Protein AF-A0A317Y009-F1 (afdb_monomer_lite)

Sequence (165 aa):
MKAIFKILLVLAVLSGFRVMAAPTAFRPSFGDRSASGSNQLPPQVHDKYFFRAPTSEYYETSIEKAKEISIGKYKKFNKELFEDDVRNYFETAGFENDIVSLKHYLRKARNDKERVYFRPLNFPPVPSRTLQEFWDDFVINYNKVLDELEIPASAAGAAARNVRP

Secondary structure (DSSP, 8-state):
------------------------------------S-----------EEEEPPSSSTHHHHHHHHHHHHHHHHHHH-TTTS-HHHHHHHHTTHHHHHHHHHHHHHHHHTTT-SEEEE--TT--SS--HHHHHHHHHHHHHHHHHHHHHHHHHHHHHHHHHHT--

Organism: NCBI:txid1882483

Foldseek 3Di:
DDDDDDDDDDDDDDDDDDDDDDDDPPDPPPDDDDDDDDPPPPPPPPQKDKAFQALDPCLVVLLVQLVCVLVVVDVPPDPCLCDPQVVCCVVVCLVVVQVVVVVVQSVVCNPPHRIDIGGRPSADPDHDPSNSVSVVSSRVSSNVVSCVPPVVVVVVVVVVVVPDD

Structure (mmCIF, N/CA/C/O backbone):
data_AF-A0A317Y009-F1
#
_entry.id   AF-A0A317Y009-F1
#
loop_
_atom_site.group_PDB
_atom_site.id
_atom_site.type_symbol
_atom_site.label_atom_id
_atom_site.label_alt_id
_atom_site.label_comp_id
_atom_site.label_asym_id
_atom_site.label_entity_id
_atom_site.label_seq_id
_atom_site.pdbx_PDB_ins_code
_atom_site.Cartn_x
_atom_site.Cartn_y
_atom_site.Cartn_z
_atom_site.occupancy
_atom_site.B_iso_or_equiv
_atom_site.auth_seq_id
_atom_site.auth_comp_id
_atom_site.auth_asym_id
_atom_site.auth_atom_id
_atom_site.pdbx_PDB_model_num
ATOM 1 N N . MET A 1 1 ? 39.507 -21.271 32.882 1.00 37.69 1 MET A N 1
ATOM 2 C CA . MET A 1 1 ? 38.851 -20.581 31.748 1.00 37.69 1 MET A CA 1
ATOM 3 C C . MET A 1 1 ? 37.349 -20.613 31.966 1.00 37.69 1 MET A C 1
ATOM 5 O O . MET A 1 1 ? 36.880 -21.456 32.715 1.00 37.69 1 MET A O 1
ATOM 9 N N . LYS A 1 2 ? 36.672 -19.604 31.420 1.00 39.66 2 LYS A N 1
ATOM 10 C CA . LYS A 1 2 ? 35.372 -19.046 31.810 1.00 39.66 2 LYS A CA 1
ATOM 11 C C . LYS A 1 2 ? 34.216 -20.057 31.895 1.00 39.66 2 LYS A C 1
ATOM 13 O O . LYS A 1 2 ? 34.152 -21.020 31.144 1.00 39.66 2 LYS A O 1
ATOM 18 N N . ALA A 1 3 ? 33.345 -19.755 32.855 1.00 46.03 3 ALA A N 1
ATOM 19 C CA . ALA A 1 3 ? 32.097 -20.407 33.217 1.00 46.03 3 ALA A CA 1
ATOM 20 C C . ALA A 1 3 ? 31.010 -20.313 32.123 1.00 46.03 3 ALA A C 1
ATOM 22 O O . ALA A 1 3 ? 31.237 -19.726 31.067 1.00 46.03 3 ALA A O 1
ATOM 23 N N . ILE A 1 4 ? 29.796 -20.738 32.510 1.00 53.41 4 ILE A N 1
ATOM 24 C CA . ILE A 1 4 ? 28.492 -20.575 31.836 1.00 53.41 4 ILE A CA 1
ATOM 25 C C . ILE A 1 4 ? 28.257 -21.740 30.845 1.00 53.41 4 ILE A C 1
ATOM 27 O O . ILE A 1 4 ? 28.963 -21.880 29.862 1.00 53.41 4 ILE A O 1
ATOM 31 N N . PHE A 1 5 ? 27.376 -22.714 31.079 1.00 42.56 5 PHE A N 1
ATOM 32 C CA . PHE A 1 5 ? 25.940 -22.590 31.312 1.00 42.56 5 PHE A CA 1
ATOM 33 C C . PHE A 1 5 ? 25.423 -23.801 32.109 1.00 42.56 5 PHE A C 1
ATOM 35 O O . PHE A 1 5 ? 25.374 -24.924 31.611 1.00 42.56 5 PHE A O 1
ATOM 42 N N . LYS A 1 6 ? 24.978 -23.565 33.341 1.00 47.53 6 LYS A N 1
ATOM 43 C CA . LYS A 1 6 ? 24.003 -24.414 34.031 1.00 47.53 6 LYS A CA 1
ATOM 44 C C . LYS A 1 6 ? 22.957 -23.482 34.615 1.00 47.53 6 LYS A C 1
ATOM 46 O O . LYS A 1 6 ? 23.329 -22.573 35.347 1.00 47.53 6 LYS A O 1
ATOM 51 N N . ILE A 1 7 ? 21.703 -23.731 34.255 1.00 50.6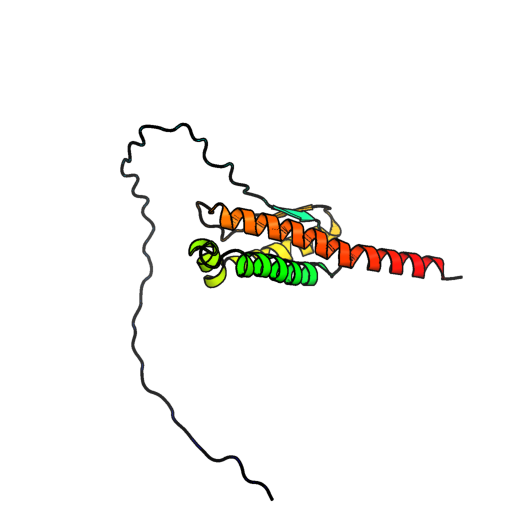9 7 ILE A N 1
ATOM 52 C CA . ILE A 1 7 ? 20.477 -23.755 35.075 1.00 50.69 7 ILE A CA 1
ATOM 53 C C . ILE A 1 7 ? 19.329 -23.747 34.044 1.00 50.69 7 ILE A C 1
ATOM 55 O O . ILE A 1 7 ? 19.177 -22.784 33.303 1.00 50.69 7 ILE A O 1
ATOM 59 N N . LEU A 1 8 ? 18.765 -24.912 33.698 1.00 44.94 8 LEU A N 1
ATOM 60 C CA . LEU A 1 8 ? 17.686 -25.627 34.414 1.00 44.94 8 LEU A CA 1
ATOM 61 C C . LEU A 1 8 ? 16.384 -24.809 34.410 1.00 44.94 8 LEU A C 1
ATOM 63 O O . LEU A 1 8 ? 16.335 -23.734 34.988 1.00 44.94 8 LEU A O 1
ATOM 67 N N . LEU A 1 9 ? 15.387 -25.278 33.646 1.00 39.12 9 LEU A N 1
ATOM 68 C CA . LEU A 1 9 ? 14.208 -26.018 34.155 1.00 39.12 9 LEU A CA 1
ATOM 69 C C . LEU A 1 9 ? 13.124 -24.985 34.539 1.00 39.12 9 LEU A C 1
ATOM 71 O O . LEU A 1 9 ? 13.394 -24.062 35.287 1.00 39.12 9 LEU A O 1
ATOM 75 N N . VAL A 1 10 ? 11.902 -25.019 34.012 1.00 41.50 10 VAL A N 1
ATOM 76 C CA . VAL A 1 10 ? 10.863 -25.954 34.451 1.00 41.50 10 VAL A CA 1
ATOM 77 C C . VAL A 1 10 ? 9.706 -25.992 33.448 1.00 41.50 10 VAL A C 1
ATOM 79 O O . VAL A 1 10 ? 9.271 -24.987 32.894 1.00 41.50 10 VAL A O 1
ATOM 82 N N . LEU A 1 11 ? 9.250 -27.226 33.260 1.00 41.19 11 LEU A N 1
ATOM 83 C CA . LEU A 1 11 ? 8.097 -27.727 32.533 1.00 41.19 11 LEU A CA 1
ATOM 84 C C . LEU A 1 11 ? 6.765 -27.383 33.232 1.00 41.19 11 LEU A C 1
ATOM 86 O O . LEU A 1 11 ? 6.662 -27.562 34.441 1.00 41.19 11 LEU A O 1
ATOM 90 N N . ALA A 1 12 ? 5.741 -27.130 32.407 1.00 49.09 12 ALA A N 1
ATOM 91 C CA . ALA A 1 12 ? 4.312 -27.419 32.621 1.00 49.09 12 ALA A CA 1
ATOM 92 C C . ALA A 1 12 ? 3.548 -26.662 33.730 1.00 49.09 12 ALA A C 1
ATOM 94 O O . ALA A 1 12 ? 4.137 -26.134 34.661 1.00 49.09 12 ALA A O 1
ATOM 95 N N . VAL A 1 13 ? 2.203 -26.721 33.631 1.00 40.09 13 VAL A N 1
ATOM 96 C CA . VAL A 1 13 ? 1.162 -26.172 34.540 1.00 40.09 13 VAL A CA 1
ATOM 97 C C . VAL A 1 13 ? 0.771 -24.734 34.118 1.00 40.09 13 VAL A C 1
ATOM 99 O O . VAL A 1 13 ? 1.507 -23.795 34.358 1.00 40.09 13 VAL A O 1
ATOM 102 N N . LEU A 1 14 ? -0.315 -24.451 33.385 1.00 42.28 14 LEU A N 1
ATOM 103 C CA . LEU A 1 14 ? -1.693 -24.926 33.516 1.00 42.28 14 LEU A CA 1
ATOM 104 C C . LEU A 1 14 ? -2.456 -24.892 32.185 1.00 42.28 14 LEU A C 1
ATOM 106 O O . LEU A 1 14 ? -2.587 -23.867 31.522 1.00 42.28 14 LEU A O 1
ATOM 110 N N . SER A 1 15 ? -3.065 -26.030 31.883 1.00 46.47 15 SER A N 1
ATOM 111 C CA . SER A 1 15 ? -4.299 -26.145 31.123 1.00 46.47 15 SER A CA 1
ATOM 112 C C . SER A 1 15 ? -5.424 -25.307 31.736 1.00 46.47 15 SER A C 1
ATOM 114 O O . SER A 1 15 ? -5.637 -25.370 32.947 1.00 46.47 15 SER A O 1
ATOM 116 N N . GLY A 1 16 ? -6.239 -24.685 30.884 1.00 42.16 16 GLY A N 1
ATOM 117 C CA . GLY A 1 16 ? -7.644 -24.442 31.202 1.00 42.16 16 GLY A CA 1
ATOM 118 C C . GLY A 1 16 ? -8.126 -23.024 30.960 1.00 42.16 16 GLY A C 1
ATOM 119 O O . GLY A 1 16 ? -8.368 -22.302 31.912 1.00 42.16 16 GLY A O 1
ATOM 120 N N . PHE A 1 17 ? -8.417 -22.688 29.706 1.00 42.06 17 PHE A N 1
ATOM 121 C CA . PHE A 1 17 ? -9.628 -21.925 29.418 1.00 42.06 17 PHE A CA 1
ATOM 122 C C . PHE A 1 17 ? -10.292 -22.513 28.177 1.00 42.06 17 PHE A C 1
ATOM 124 O O . PHE A 1 17 ? -9.735 -22.544 27.083 1.00 42.06 17 PHE A O 1
ATOM 131 N N . ARG A 1 18 ? -11.485 -23.064 28.395 1.00 44.53 18 ARG A N 1
ATOM 132 C CA . ARG A 1 18 ? -12.409 -23.474 27.345 1.00 44.53 18 ARG A CA 1
ATOM 133 C C . ARG A 1 18 ? -12.838 -22.234 26.573 1.00 44.53 18 ARG A C 1
ATOM 135 O O . ARG A 1 18 ? -13.351 -21.329 27.215 1.00 44.53 18 ARG A O 1
ATOM 142 N N . VAL A 1 19 ? -12.795 -22.266 25.244 1.00 39.91 19 VAL A N 1
ATOM 143 C CA . VAL A 1 19 ? -13.879 -21.683 24.440 1.00 39.91 19 VAL A CA 1
ATOM 144 C C . VAL A 1 19 ? -14.085 -22.548 23.201 1.00 39.91 19 VAL A C 1
ATOM 146 O O . VAL A 1 19 ? -13.433 -22.403 22.174 1.00 39.91 19 VAL A O 1
ATOM 149 N N . MET A 1 20 ? -15.025 -23.478 23.329 1.00 40.53 20 MET A N 1
ATOM 150 C CA . MET A 1 20 ? -15.842 -23.897 22.204 1.00 40.53 20 MET A CA 1
ATOM 151 C C . MET A 1 20 ? -16.863 -22.779 21.982 1.00 40.53 20 MET A C 1
ATOM 153 O O . MET A 1 20 ? -17.667 -22.524 22.874 1.00 40.53 20 MET A O 1
ATOM 157 N N . ALA A 1 21 ? -16.811 -22.097 20.840 1.00 35.66 21 ALA A N 1
ATOM 158 C CA . ALA A 1 21 ? -17.898 -21.249 20.356 1.00 35.66 21 ALA A CA 1
ATOM 159 C C . ALA A 1 21 ? -17.788 -21.084 18.832 1.00 35.66 21 ALA A C 1
ATOM 161 O O . ALA A 1 21 ? -17.206 -20.136 18.320 1.00 35.66 21 ALA A O 1
ATOM 162 N N . ALA A 1 22 ? -18.376 -22.026 18.107 1.00 37.19 22 ALA A N 1
ATOM 163 C CA . ALA A 1 22 ? -19.039 -21.743 16.841 1.00 37.19 22 ALA A CA 1
ATOM 164 C C . ALA A 1 22 ? -20.522 -22.102 17.050 1.00 37.19 22 ALA A C 1
ATOM 166 O O . ALA A 1 22 ? -20.779 -23.050 17.797 1.00 37.19 22 ALA A O 1
ATOM 167 N N . PRO A 1 23 ? -21.511 -21.460 16.407 1.00 45.09 23 PRO A N 1
ATOM 168 C CA . PRO A 1 23 ? -21.512 -20.200 15.665 1.00 45.09 23 PRO A CA 1
ATOM 169 C C . PRO A 1 23 ? -22.590 -19.232 16.208 1.00 45.09 23 PRO A C 1
ATOM 171 O O . PRO A 1 23 ? -23.751 -19.605 16.360 1.00 45.09 23 PRO A O 1
ATOM 174 N N . THR A 1 24 ? -22.289 -17.951 16.413 1.00 36.84 24 THR A N 1
ATOM 175 C CA . THR A 1 24 ? -23.353 -16.933 16.376 1.00 36.84 24 THR A CA 1
ATOM 176 C C . THR A 1 24 ? -23.493 -16.476 14.937 1.00 36.84 24 THR A C 1
ATOM 178 O O . THR A 1 24 ? -22.830 -15.551 14.477 1.00 36.84 24 THR A O 1
ATOM 181 N N . ALA A 1 25 ? -24.364 -17.175 14.207 1.00 35.16 25 ALA A N 1
ATOM 182 C CA . ALA A 1 25 ? -24.974 -16.631 13.010 1.00 35.16 25 ALA A CA 1
ATOM 183 C C . ALA A 1 25 ? -25.503 -15.236 13.358 1.00 35.16 25 ALA A C 1
ATOM 185 O O . ALA A 1 25 ? -26.368 -15.090 14.226 1.00 35.16 25 ALA A O 1
ATOM 186 N N . PHE A 1 26 ? -24.942 -14.218 12.715 1.00 43.81 26 PHE A N 1
ATOM 187 C CA . PHE A 1 26 ? -25.446 -12.859 12.780 1.00 43.81 26 PHE A CA 1
ATOM 188 C C . PHE A 1 26 ? -26.857 -12.892 12.182 1.00 43.81 26 PHE A C 1
ATOM 190 O O . PHE A 1 26 ? -27.038 -12.875 10.967 1.00 43.81 26 PHE A O 1
ATOM 197 N N . ARG A 1 27 ? -27.876 -13.049 13.030 1.00 38.25 27 ARG A N 1
ATOM 198 C CA . ARG A 1 27 ? -29.262 -12.791 12.645 1.00 38.25 27 ARG A CA 1
ATOM 199 C C . ARG A 1 27 ? -29.380 -11.275 12.507 1.00 38.25 27 ARG A C 1
ATOM 201 O O . ARG A 1 27 ? -29.201 -10.590 13.515 1.00 38.25 27 ARG A O 1
ATOM 208 N N . PRO A 1 28 ? -29.674 -10.727 11.317 1.00 39.78 28 PRO A N 1
ATOM 209 C CA . PRO A 1 28 ? -30.009 -9.320 11.230 1.00 39.78 28 PRO A CA 1
ATOM 210 C C . PRO A 1 28 ? -31.328 -9.115 11.980 1.00 39.78 28 PRO A C 1
ATOM 212 O O . PRO A 1 28 ? -32.383 -9.599 11.572 1.00 39.78 28 PRO A O 1
ATOM 215 N N . SER A 1 29 ? -31.255 -8.425 13.116 1.00 33.22 29 SER A N 1
ATOM 216 C CA . SER A 1 29 ? -32.423 -7.828 13.749 1.00 33.22 29 SER A CA 1
ATOM 217 C C . SER A 1 29 ? -32.834 -6.637 12.888 1.00 33.22 29 SER A C 1
ATOM 219 O O . SER A 1 29 ? -32.386 -5.517 13.118 1.00 33.22 29 SER A O 1
ATOM 221 N N . PHE A 1 30 ? -33.678 -6.877 11.884 1.00 51.06 30 PHE A N 1
ATOM 222 C CA . PHE A 1 30 ? -34.501 -5.827 11.283 1.00 51.06 30 PHE A CA 1
ATOM 223 C C . PHE A 1 30 ? -35.582 -5.451 12.303 1.00 51.06 30 PHE A C 1
ATOM 225 O O . PHE A 1 30 ? -36.725 -5.879 12.215 1.00 51.06 30 PHE A O 1
ATOM 232 N N . GLY A 1 31 ? -35.157 -4.753 13.354 1.00 36.09 31 GLY A N 1
ATOM 233 C CA . GLY A 1 31 ? -36.013 -4.191 14.386 1.00 36.09 31 GLY A CA 1
ATOM 234 C C . GLY A 1 31 ? -35.981 -2.681 14.248 1.00 36.09 31 GLY A C 1
ATOM 235 O O . GLY A 1 31 ? -34.993 -2.051 14.623 1.00 36.09 31 GLY A O 1
ATOM 236 N N . ASP A 1 32 ? -37.043 -2.164 13.643 1.00 46.78 32 ASP A N 1
ATOM 237 C CA . ASP A 1 32 ? -37.476 -0.775 13.536 1.00 46.78 32 ASP A CA 1
ATOM 238 C C . ASP A 1 32 ? -36.704 0.229 14.405 1.00 46.78 32 ASP A C 1
ATOM 240 O O . ASP A 1 32 ? -36.949 0.395 15.602 1.00 46.78 32 ASP A O 1
ATOM 244 N N . ARG A 1 33 ? -35.810 0.989 13.768 1.00 42.16 33 ARG A N 1
ATOM 245 C CA . ARG A 1 33 ? -35.473 2.330 14.242 1.00 42.16 33 ARG A CA 1
ATOM 246 C C . ARG A 1 33 ? -35.897 3.333 13.192 1.00 42.16 33 ARG A C 1
ATOM 248 O O . ARG A 1 33 ? -35.174 3.619 12.243 1.00 42.16 33 ARG A O 1
ATOM 255 N N . SER A 1 34 ? -37.091 3.867 13.421 1.00 46.03 34 SER A N 1
ATOM 256 C CA . SER A 1 34 ? -37.544 5.162 12.936 1.00 46.03 34 SER A CA 1
ATOM 257 C C . SER A 1 34 ? -36.444 6.206 13.141 1.00 46.03 34 SER A C 1
ATOM 259 O O . SER A 1 34 ? -36.288 6.757 14.229 1.00 46.03 34 SER A O 1
ATOM 261 N N . ALA A 1 35 ? -35.669 6.474 12.094 1.00 37.81 35 ALA A N 1
ATOM 262 C CA . ALA A 1 35 ? -34.778 7.619 12.022 1.00 37.81 35 ALA A CA 1
ATOM 263 C C . ALA A 1 35 ? -35.549 8.775 11.378 1.00 37.81 35 ALA A C 1
ATOM 265 O O . ALA A 1 35 ? -35.517 8.998 10.170 1.00 37.81 35 ALA A O 1
ATOM 266 N N . SER A 1 36 ? -36.289 9.495 12.219 1.00 43.09 36 SER A N 1
ATOM 267 C CA . SER A 1 36 ? -36.696 10.864 11.930 1.00 43.09 36 SER A CA 1
ATOM 268 C C . SER A 1 36 ? -35.440 11.732 11.838 1.00 43.09 36 SER A C 1
ATOM 270 O O . SER A 1 36 ? -34.714 11.861 12.820 1.00 43.09 36 SER A O 1
ATOM 272 N N . GLY A 1 37 ? -35.231 12.365 10.683 1.00 36.50 37 GLY A N 1
ATOM 273 C CA . GLY A 1 37 ? -34.423 13.578 10.563 1.00 36.50 37 GLY A CA 1
ATOM 274 C C . GLY A 1 37 ? -32.924 13.378 10.343 1.00 36.50 37 GLY A C 1
ATOM 275 O O . GLY A 1 37 ? -32.127 13.519 11.261 1.00 36.50 37 GLY A O 1
ATOM 276 N N . SER A 1 38 ? -32.524 13.156 9.093 1.00 35.75 38 SER A N 1
ATOM 277 C CA . SER A 1 38 ? -31.521 13.985 8.399 1.00 35.75 38 SER A CA 1
ATOM 278 C C . SER A 1 38 ? -31.216 13.373 7.031 1.00 35.75 38 SER A C 1
ATOM 280 O O . SER A 1 38 ? -30.734 12.252 6.924 1.00 35.75 38 SER A O 1
ATOM 282 N N . ASN A 1 39 ? -31.472 14.133 5.965 1.00 42.97 39 ASN A N 1
ATOM 283 C CA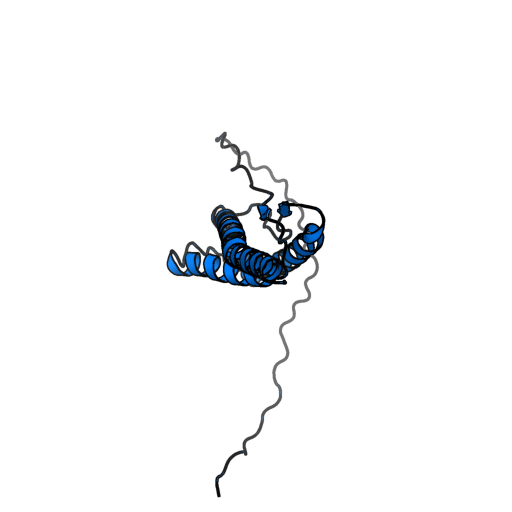 . ASN A 1 39 ? -30.949 13.867 4.623 1.00 42.97 39 ASN A CA 1
ATOM 284 C C . ASN A 1 39 ? -29.432 14.143 4.589 1.00 42.97 39 ASN A C 1
ATOM 286 O O . ASN A 1 39 ? -28.966 15.001 3.842 1.00 42.97 39 ASN A O 1
ATOM 290 N N . GLN A 1 40 ? -28.645 13.454 5.415 1.00 40.72 40 GLN A N 1
ATOM 291 C CA . GLN A 1 40 ? -27.230 13.276 5.123 1.00 40.72 40 GLN A CA 1
ATOM 292 C C . GLN A 1 40 ? -27.142 12.036 4.248 1.00 40.72 40 GLN A C 1
ATOM 294 O O . GLN A 1 40 ? -27.285 10.912 4.724 1.00 40.72 40 GLN A O 1
ATOM 299 N N . LEU A 1 41 ? -26.958 12.251 2.942 1.00 38.78 41 LEU A N 1
ATOM 300 C CA . LEU A 1 41 ? -26.403 11.215 2.079 1.00 38.78 41 LEU A CA 1
ATOM 301 C C . LEU A 1 41 ? -25.211 10.608 2.835 1.00 38.78 41 LEU A C 1
ATOM 303 O O . LEU A 1 41 ? -24.347 11.381 3.267 1.00 38.78 41 LEU A O 1
ATOM 307 N N . PRO A 1 42 ? -25.182 9.282 3.069 1.00 43.06 42 PRO A N 1
ATOM 308 C CA . PRO A 1 42 ? -24.053 8.666 3.745 1.00 43.06 42 PRO A CA 1
ATOM 309 C C . PRO A 1 42 ? -22.767 9.085 3.019 1.00 43.06 42 PRO A C 1
ATOM 311 O O . PRO A 1 42 ? -22.803 9.241 1.791 1.00 43.06 42 PRO A O 1
ATOM 314 N N . PRO A 1 43 ? -21.657 9.321 3.746 1.00 48.31 43 PRO A N 1
ATOM 315 C CA . PRO A 1 43 ? -20.385 9.677 3.128 1.00 48.31 43 PRO A CA 1
ATOM 316 C C . PRO A 1 43 ? -20.123 8.702 1.982 1.00 48.31 43 PRO A C 1
ATOM 318 O O . PRO A 1 43 ? -20.248 7.491 2.175 1.00 48.31 43 PRO A O 1
ATOM 321 N N . GLN A 1 44 ? -19.868 9.228 0.778 1.00 45.97 44 GLN A N 1
ATOM 322 C CA . GLN A 1 44 ? -19.579 8.393 -0.383 1.00 45.97 44 GLN A CA 1
ATOM 323 C C . GLN A 1 44 ? -18.418 7.478 -0.004 1.00 45.97 44 GLN A C 1
ATOM 325 O O . GLN A 1 44 ? -17.302 7.937 0.217 1.00 45.97 44 GLN A O 1
ATOM 330 N N . VAL A 1 45 ? -18.715 6.192 0.154 1.00 51.78 45 VAL A N 1
ATOM 331 C CA . VAL A 1 45 ? -17.721 5.196 0.527 1.00 51.78 45 VAL A CA 1
ATOM 332 C C . VAL A 1 45 ? -16.790 5.063 -0.668 1.00 51.78 45 VAL A C 1
ATOM 334 O O . VAL A 1 45 ? -17.209 4.576 -1.719 1.00 51.78 45 VAL A O 1
ATOM 337 N N . HIS A 1 46 ? -15.542 5.506 -0.525 1.00 53.81 46 HIS A N 1
ATOM 338 C CA . HIS A 1 46 ? -14.484 5.141 -1.459 1.00 53.81 46 HIS A CA 1
ATOM 339 C C . HIS A 1 46 ? -14.278 3.626 -1.346 1.00 53.81 46 HIS A C 1
ATOM 341 O O . HIS A 1 46 ? -13.581 3.131 -0.467 1.00 53.81 46 HIS A O 1
ATOM 347 N N . ASP A 1 47 ? -14.964 2.864 -2.197 1.00 65.12 47 ASP A N 1
ATOM 348 C CA . ASP A 1 47 ? -14.949 1.401 -2.161 1.00 65.12 47 ASP A CA 1
ATOM 349 C C . ASP A 1 47 ? -13.760 0.807 -2.931 1.00 65.12 47 ASP A C 1
ATOM 351 O O . ASP A 1 47 ? -13.531 -0.405 -2.880 1.00 65.12 47 ASP A O 1
ATOM 355 N N . LYS A 1 48 ? -13.013 1.647 -3.661 1.00 80.56 48 LYS A N 1
ATOM 356 C CA . LYS A 1 48 ? -11.880 1.256 -4.504 1.00 80.56 48 LYS A CA 1
ATOM 357 C C . LYS A 1 48 ? -10.735 2.256 -4.406 1.00 80.56 48 LYS A C 1
ATOM 359 O O . LYS A 1 48 ? -10.923 3.459 -4.565 1.00 80.56 48 LYS A O 1
ATOM 364 N N . TYR A 1 49 ? -9.537 1.706 -4.270 1.00 88.62 49 TYR A N 1
ATOM 365 C CA . TYR A 1 49 ? -8.263 2.404 -4.255 1.00 88.62 49 TYR A CA 1
ATOM 366 C C . TYR A 1 49 ? -7.491 2.154 -5.547 1.00 88.62 49 TYR A C 1
ATOM 368 O O . TYR A 1 49 ? -7.536 1.062 -6.123 1.00 88.62 49 TYR A O 1
ATOM 376 N N . PHE A 1 50 ? -6.775 3.180 -5.997 1.00 90.00 50 PHE A N 1
ATOM 377 C CA . PHE A 1 50 ? -6.097 3.194 -7.288 1.00 90.00 50 PHE A CA 1
ATOM 378 C C . PHE A 1 50 ? -4.590 3.097 -7.104 1.00 90.00 50 PHE A C 1
ATOM 380 O O . PHE A 1 50 ? -3.918 4.082 -6.803 1.00 90.00 50 PHE A O 1
ATOM 387 N N . PHE A 1 51 ? -4.051 1.911 -7.345 1.00 91.62 51 PHE A N 1
ATOM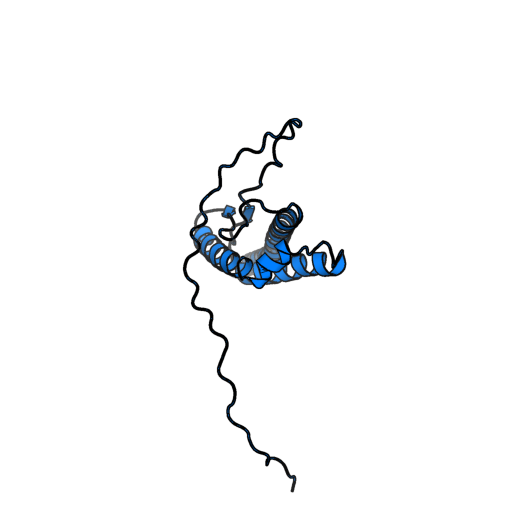 388 C CA . PHE A 1 51 ? -2.613 1.684 -7.323 1.00 91.62 51 PHE A CA 1
ATOM 389 C C . PHE A 1 51 ? -2.068 1.743 -8.741 1.00 91.62 51 PHE A C 1
ATOM 391 O O . PHE A 1 51 ? -2.646 1.153 -9.657 1.00 91.62 51 PHE A O 1
ATOM 398 N N . ARG A 1 52 ? -0.944 2.430 -8.943 1.00 88.94 52 ARG A N 1
ATOM 399 C CA . ARG A 1 52 ? -0.209 2.286 -10.196 1.00 88.94 52 ARG A CA 1
ATOM 400 C C . ARG A 1 52 ? 0.381 0.881 -10.255 1.00 88.94 52 ARG A C 1
ATOM 402 O O . ARG A 1 52 ? 0.924 0.397 -9.265 1.00 88.94 52 ARG A O 1
ATOM 409 N N . ALA A 1 53 ? 0.262 0.212 -11.395 1.00 86.00 53 ALA A N 1
ATOM 410 C CA . ALA A 1 53 ? 0.942 -1.062 -11.552 1.00 86.00 53 ALA A CA 1
ATOM 411 C C . ALA A 1 53 ? 2.459 -0.825 -11.627 1.00 86.00 53 ALA A C 1
ATOM 413 O O . ALA A 1 53 ? 2.900 0.112 -12.299 1.00 86.00 53 ALA A O 1
ATOM 414 N N . PRO A 1 54 ? 3.265 -1.655 -10.958 1.00 83.38 54 PRO A N 1
ATOM 415 C CA . PRO A 1 54 ? 4.706 -1.555 -11.064 1.00 83.38 54 PRO A CA 1
ATOM 416 C C . PRO A 1 54 ? 5.168 -2.043 -12.433 1.00 83.38 54 PRO A C 1
ATOM 418 O O . PRO A 1 54 ? 4.640 -3.016 -12.971 1.00 83.38 54 PRO A O 1
ATOM 421 N N . THR A 1 55 ? 6.207 -1.412 -12.964 1.00 77.12 55 THR A N 1
ATOM 422 C CA . THR A 1 55 ? 6.934 -1.927 -14.136 1.00 77.12 55 THR A CA 1
ATOM 423 C C . THR A 1 55 ? 8.098 -2.832 -13.707 1.00 77.12 55 THR A C 1
ATOM 425 O O . THR A 1 55 ? 8.579 -3.688 -14.459 1.00 77.12 55 THR A O 1
ATOM 428 N N . SER A 1 56 ? 8.509 -2.709 -12.445 1.00 74.75 56 SER A N 1
ATOM 429 C CA . SER A 1 56 ? 9.665 -3.365 -11.842 1.00 74.75 56 SER A CA 1
ATOM 430 C C . SER A 1 56 ? 9.295 -4.347 -10.717 1.00 74.75 56 SER A C 1
ATOM 432 O O . SER A 1 56 ? 8.131 -4.574 -10.390 1.00 74.75 56 SER A O 1
ATOM 434 N N . GLU A 1 57 ? 10.316 -4.948 -10.109 1.00 81.81 57 GLU A N 1
ATOM 435 C CA . GLU A 1 57 ? 10.203 -5.779 -8.903 1.00 81.81 57 GLU A CA 1
ATOM 436 C C . GLU A 1 57 ? 10.095 -4.966 -7.599 1.00 81.81 57 GLU A C 1
ATOM 438 O O . GLU A 1 57 ? 9.892 -5.537 -6.531 1.00 81.81 57 GLU A O 1
ATOM 443 N N . TYR A 1 58 ? 10.169 -3.632 -7.666 1.00 84.81 58 TYR A N 1
ATOM 444 C CA . TYR A 1 58 ? 10.227 -2.773 -6.480 1.00 84.81 58 TYR A CA 1
ATOM 445 C C . TYR A 1 58 ? 8.898 -2.610 -5.737 1.00 84.81 58 TYR A C 1
ATOM 447 O O . TYR A 1 58 ? 8.876 -2.014 -4.664 1.00 84.81 58 TYR A O 1
ATOM 455 N N . TYR A 1 59 ? 7.795 -3.154 -6.253 1.00 85.94 59 TYR A N 1
ATOM 456 C CA . TYR A 1 59 ? 6.469 -2.968 -5.661 1.00 85.94 59 TYR A CA 1
ATOM 457 C C . TYR A 1 59 ? 6.347 -3.505 -4.235 1.00 85.94 59 TYR A C 1
ATOM 459 O O . TYR A 1 59 ? 5.638 -2.904 -3.432 1.00 85.94 59 TYR A O 1
ATOM 467 N N . GLU A 1 60 ? 7.033 -4.601 -3.901 1.00 91.00 60 GLU A N 1
ATOM 468 C CA . GLU A 1 60 ? 7.025 -5.136 -2.536 1.00 91.00 60 GLU A CA 1
ATOM 469 C C . GLU A 1 60 ? 7.719 -4.169 -1.580 1.00 91.00 60 GLU A C 1
ATOM 471 O O . GLU A 1 60 ? 7.155 -3.811 -0.549 1.00 91.00 60 GLU A O 1
ATOM 476 N N . THR A 1 61 ? 8.881 -3.652 -1.977 1.00 92.19 61 THR A N 1
ATOM 477 C CA . THR A 1 61 ? 9.598 -2.611 -1.233 1.00 92.19 61 THR A CA 1
ATOM 478 C C . THR A 1 61 ? 8.768 -1.334 -1.104 1.00 92.19 61 THR A C 1
ATOM 480 O O . THR A 1 61 ? 8.742 -0.731 -0.032 1.00 92.19 61 THR A O 1
ATOM 483 N N . SER A 1 62 ? 8.060 -0.923 -2.163 1.00 91.69 62 SER A N 1
ATOM 484 C CA . SER A 1 62 ? 7.164 0.236 -2.121 1.00 91.69 62 SER A CA 1
ATOM 485 C C . SER A 1 62 ? 6.013 0.041 -1.142 1.00 91.69 62 SER A C 1
ATOM 487 O O . SER A 1 62 ? 5.663 0.983 -0.440 1.00 91.69 62 SER A O 1
ATOM 489 N N . ILE A 1 63 ? 5.450 -1.168 -1.052 1.00 94.00 63 ILE A N 1
ATOM 490 C CA . ILE A 1 63 ? 4.398 -1.498 -0.083 1.00 94.00 63 ILE A CA 1
ATOM 491 C C . ILE A 1 63 ? 4.919 -1.386 1.350 1.00 94.00 63 ILE A C 1
ATOM 493 O O . ILE A 1 63 ? 4.287 -0.713 2.162 1.00 94.00 63 ILE A O 1
ATOM 497 N N . GLU A 1 64 ? 6.065 -2.000 1.662 1.00 92.56 64 GLU A N 1
ATOM 498 C CA . GLU A 1 64 ? 6.606 -1.971 3.029 1.00 92.56 64 GLU A CA 1
ATOM 499 C C . GLU A 1 64 ? 6.968 -0.540 3.458 1.00 92.56 64 GLU A C 1
ATOM 501 O O . GLU A 1 64 ? 6.572 -0.089 4.532 1.00 92.56 64 GLU A O 1
ATOM 506 N N . LYS A 1 65 ? 7.618 0.235 2.580 1.00 94.12 65 LYS A N 1
ATOM 507 C CA . LYS A 1 65 ? 7.936 1.644 2.857 1.00 94.12 65 LYS A CA 1
ATOM 508 C C . LYS A 1 65 ? 6.685 2.515 2.986 1.00 94.12 65 LYS A C 1
ATOM 510 O O . LYS A 1 65 ? 6.612 3.348 3.886 1.00 94.12 65 LYS A O 1
ATOM 515 N N . ALA A 1 66 ? 5.688 2.336 2.117 1.00 93.19 66 ALA A N 1
ATOM 516 C CA . ALA A 1 66 ? 4.435 3.084 2.205 1.00 93.19 66 ALA A CA 1
ATOM 517 C C . ALA A 1 66 ? 3.694 2.789 3.512 1.00 93.19 66 ALA A C 1
ATOM 519 O O . ALA A 1 66 ? 3.189 3.707 4.156 1.00 93.19 66 ALA A O 1
ATOM 520 N N . LYS A 1 67 ? 3.693 1.524 3.944 1.00 90.62 67 LYS A N 1
ATOM 521 C CA . LYS A 1 67 ? 3.144 1.091 5.230 1.00 90.62 67 LYS A CA 1
ATOM 522 C C . LYS A 1 67 ? 3.854 1.773 6.400 1.00 90.62 67 LYS A C 1
ATOM 524 O O . LYS A 1 67 ? 3.180 2.322 7.269 1.00 90.62 67 LYS A O 1
ATOM 529 N N . GLU A 1 68 ? 5.187 1.785 6.418 1.00 90.44 68 GLU A N 1
ATOM 530 C CA . GLU A 1 68 ? 5.971 2.462 7.461 1.00 90.44 68 GLU A CA 1
ATOM 531 C C . GLU A 1 68 ? 5.669 3.965 7.538 1.00 90.44 68 GLU A C 1
ATOM 533 O O . GLU A 1 68 ? 5.424 4.486 8.629 1.00 90.44 68 GLU A O 1
ATOM 538 N N . ILE A 1 69 ? 5.634 4.653 6.390 1.00 90.00 69 ILE A N 1
ATOM 539 C CA . ILE A 1 69 ? 5.350 6.094 6.311 1.00 90.00 69 ILE A CA 1
ATOM 540 C C . ILE A 1 69 ? 3.930 6.390 6.804 1.00 90.00 69 ILE A C 1
ATOM 542 O O . ILE A 1 69 ? 3.747 7.261 7.661 1.00 90.00 69 ILE A O 1
ATOM 546 N N . SER A 1 70 ? 2.934 5.651 6.305 1.00 88.56 70 SER A N 1
ATOM 547 C CA . SER A 1 70 ? 1.537 5.844 6.695 1.00 88.56 70 SER A CA 1
ATOM 548 C C . SER A 1 70 ? 1.348 5.577 8.188 1.00 88.56 70 SER A C 1
ATOM 550 O O . SER A 1 70 ? 0.880 6.456 8.904 1.00 88.56 70 SER A O 1
ATOM 552 N N . ILE A 1 71 ? 1.804 4.439 8.722 1.00 83.50 71 ILE A N 1
ATOM 553 C CA . ILE A 1 71 ? 1.701 4.148 10.165 1.00 83.50 71 ILE A CA 1
ATOM 554 C C . ILE A 1 71 ? 2.454 5.196 11.001 1.00 83.50 71 ILE A C 1
ATOM 556 O O . ILE A 1 71 ? 1.968 5.620 12.054 1.00 83.50 71 ILE A O 1
ATOM 560 N N . GLY A 1 72 ? 3.627 5.639 10.542 1.00 83.31 72 GLY A N 1
ATOM 561 C CA . GLY A 1 72 ? 4.431 6.665 11.205 1.00 83.31 72 GLY A CA 1
ATOM 562 C C . GLY A 1 72 ? 3.704 8.004 11.349 1.00 83.31 72 GLY A C 1
ATOM 563 O O . GLY A 1 72 ? 3.767 8.616 12.419 1.00 83.31 72 GLY A O 1
ATOM 564 N N . LYS A 1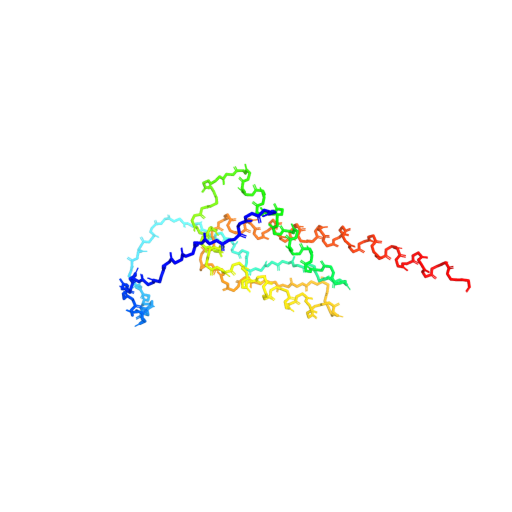 73 ? 2.958 8.435 10.320 1.00 82.75 73 LYS A N 1
ATOM 565 C CA . LYS A 1 73 ? 2.110 9.639 10.364 1.00 82.75 73 LYS A CA 1
ATOM 566 C C . LYS A 1 73 ? 1.080 9.526 11.490 1.00 82.75 73 LYS A C 1
ATOM 568 O O . LYS A 1 73 ? 1.040 10.373 12.381 1.00 82.75 73 LYS A O 1
ATOM 573 N N . TYR A 1 74 ? 0.311 8.445 11.517 1.00 73.12 74 TYR A N 1
ATOM 574 C CA . TYR A 1 74 ? -0.763 8.279 12.497 1.00 73.12 74 TYR A CA 1
ATOM 575 C C . TYR A 1 74 ? -0.245 8.085 13.934 1.00 73.12 74 TYR A C 1
ATOM 577 O O . TYR A 1 74 ? -0.820 8.639 14.868 1.00 73.12 74 TYR A O 1
ATOM 585 N N . LYS A 1 75 ? 0.908 7.425 14.132 1.00 69.56 75 LYS A N 1
ATOM 586 C CA . LYS A 1 75 ? 1.567 7.347 15.453 1.00 69.56 75 LYS A CA 1
ATOM 587 C C . LYS A 1 75 ? 2.023 8.709 15.994 1.00 69.56 75 LYS A C 1
ATOM 589 O O . LYS A 1 75 ? 2.090 8.878 17.210 1.00 69.56 75 LYS A O 1
ATOM 594 N N . LYS A 1 76 ? 2.371 9.658 15.117 1.00 67.31 76 LYS A N 1
ATOM 595 C CA . LYS A 1 76 ? 2.897 10.981 15.492 1.00 67.31 76 LYS A CA 1
ATOM 596 C C . LYS A 1 76 ? 1.797 12.005 15.783 1.00 67.31 76 LYS A C 1
ATOM 598 O O . LYS A 1 76 ? 2.003 12.870 16.628 1.00 67.31 76 LYS A O 1
ATOM 603 N N . PHE A 1 77 ? 0.668 11.929 15.075 1.00 55.41 77 PHE A N 1
ATOM 604 C CA . PHE A 1 77 ? -0.343 12.990 15.089 1.00 55.41 77 PHE A CA 1
ATOM 605 C C . PHE A 1 77 ? -1.513 12.768 16.053 1.00 55.41 77 PHE A C 1
ATOM 607 O O . PHE A 1 77 ? -2.117 13.759 16.448 1.00 55.41 77 PHE A O 1
ATOM 614 N N . ASN A 1 78 ? -1.825 11.536 16.474 1.00 53.53 78 ASN A N 1
ATOM 615 C CA . ASN A 1 78 ? -2.770 11.309 17.571 1.00 53.53 78 ASN A CA 1
ATOM 616 C C . ASN A 1 78 ? -2.836 9.830 17.977 1.00 53.53 78 ASN A C 1
ATOM 618 O O . ASN A 1 78 ? -3.240 8.986 17.181 1.00 53.53 78 ASN A O 1
ATOM 622 N N . LYS A 1 79 ? -2.518 9.516 19.239 1.00 52.81 79 LYS A N 1
ATOM 623 C CA . LYS A 1 79 ? -2.713 8.164 19.795 1.00 52.81 79 LYS A CA 1
ATOM 624 C C . LYS A 1 79 ? -4.192 7.779 19.912 1.00 52.81 79 LYS A C 1
ATOM 626 O O . LYS A 1 79 ? -4.496 6.597 19.826 1.00 52.81 79 LYS A O 1
ATOM 631 N N . GLU A 1 80 ? -5.076 8.759 20.104 1.00 56.44 80 GLU A N 1
ATOM 632 C CA . GLU A 1 80 ? -6.515 8.536 20.306 1.00 56.44 80 GLU A CA 1
ATOM 633 C C . GLU A 1 80 ? -7.271 8.341 18.981 1.00 56.44 80 GLU A C 1
ATOM 635 O O . GLU A 1 80 ? -8.125 7.469 18.916 1.00 56.44 80 GLU A O 1
ATOM 640 N N . LEU A 1 81 ? -6.887 9.052 17.903 1.00 51.34 81 LEU A N 1
ATOM 641 C CA . LEU A 1 81 ? -7.448 8.880 16.544 1.00 51.34 81 LEU A CA 1
ATOM 642 C C . LEU A 1 81 ? -6.973 7.618 15.822 1.00 51.34 81 LEU A C 1
ATOM 644 O O . LEU A 1 81 ? -7.554 7.258 14.805 1.00 51.34 81 LEU A O 1
ATOM 648 N N . PHE A 1 82 ? -5.971 6.905 16.345 1.00 59.09 82 PHE A N 1
ATOM 649 C CA . PHE A 1 82 ? -5.729 5.494 16.006 1.00 59.09 82 PHE A CA 1
ATOM 650 C C . PHE A 1 82 ? -6.820 4.625 16.667 1.00 59.09 82 PHE A C 1
ATOM 652 O O . PHE A 1 82 ? -6.529 3.665 17.396 1.00 59.09 82 PHE A O 1
ATOM 659 N N . GLU A 1 83 ? -8.068 5.067 16.485 1.00 64.06 83 GLU A N 1
ATOM 660 C CA . GLU A 1 83 ? -9.280 4.588 17.125 1.00 64.06 83 GLU A CA 1
ATOM 661 C C . GLU A 1 83 ? -9.375 3.074 16.971 1.00 64.06 83 GLU A C 1
ATOM 663 O O . GLU A 1 83 ? -8.746 2.445 16.108 1.00 64.06 83 GLU A O 1
ATOM 668 N N . ASP A 1 84 ? -10.101 2.478 17.911 1.00 70.25 84 ASP A N 1
ATOM 669 C CA . ASP A 1 84 ? -10.162 1.037 18.134 1.00 70.25 84 ASP A CA 1
ATOM 670 C C . ASP A 1 84 ? -10.459 0.225 16.868 1.00 70.25 84 ASP A C 1
ATOM 672 O O . ASP A 1 84 ? -10.119 -0.948 16.813 1.00 70.25 84 ASP A O 1
ATOM 676 N N . ASP A 1 85 ? -11.054 0.828 15.844 1.00 68.19 85 ASP A N 1
ATOM 677 C CA . ASP A 1 85 ? -11.386 0.236 14.557 1.00 68.19 85 ASP A CA 1
ATOM 678 C C . ASP A 1 85 ? -10.189 0.118 13.598 1.00 68.19 85 ASP A C 1
ATOM 680 O O . ASP A 1 85 ? -9.967 -0.964 13.053 1.00 68.19 85 ASP A O 1
ATOM 684 N N . VAL A 1 86 ? -9.372 1.166 13.429 1.00 74.06 86 VAL A N 1
ATOM 685 C CA . VAL A 1 86 ? -8.101 1.069 12.691 1.00 74.06 86 VAL A CA 1
ATOM 686 C C . VAL A 1 86 ? -7.189 0.105 13.437 1.00 74.06 86 VAL A C 1
ATOM 688 O O . VAL A 1 86 ? -6.627 -0.807 12.836 1.00 74.06 86 VAL A O 1
ATOM 691 N N . ARG A 1 87 ? -7.103 0.235 14.766 1.00 76.06 87 ARG A N 1
ATOM 692 C CA . ARG A 1 87 ? -6.319 -0.680 15.599 1.00 76.06 87 ARG A CA 1
ATOM 693 C C . ARG A 1 87 ? -6.785 -2.128 15.451 1.00 76.06 87 ARG A C 1
ATOM 695 O O . ARG A 1 87 ? -5.952 -2.970 15.136 1.00 76.06 87 ARG A O 1
ATOM 702 N N . ASN A 1 88 ? -8.086 -2.406 15.568 1.00 77.19 88 ASN A N 1
ATOM 703 C CA . ASN A 1 88 ? -8.644 -3.742 15.333 1.00 77.19 88 ASN A CA 1
ATOM 704 C C . ASN A 1 88 ? -8.314 -4.244 13.933 1.00 77.19 88 ASN A C 1
ATOM 706 O O . ASN A 1 88 ? -7.970 -5.408 13.761 1.00 77.19 88 ASN A O 1
ATOM 710 N N . TYR A 1 89 ? -8.412 -3.389 12.921 1.00 81.06 89 TYR A N 1
ATOM 711 C CA . TYR A 1 89 ? -8.127 -3.764 11.542 1.00 81.06 89 TYR A CA 1
ATOM 712 C C . TYR A 1 89 ? -6.658 -4.1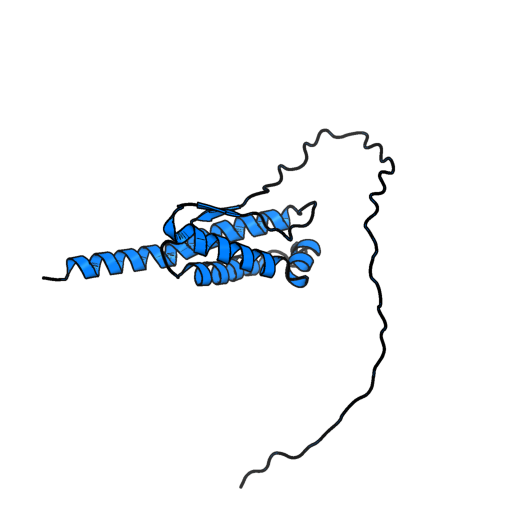89 11.333 1.00 81.06 89 TYR A C 1
ATOM 714 O O . TYR A 1 89 ? -6.381 -5.111 10.560 1.00 81.06 89 TYR A O 1
ATOM 722 N N . PHE A 1 90 ? -5.720 -3.594 12.075 1.00 79.56 90 PHE A N 1
ATOM 723 C CA . PHE A 1 90 ? -4.325 -4.045 12.132 1.00 79.56 90 PHE A CA 1
ATOM 724 C C . PHE A 1 90 ? -4.122 -5.279 13.029 1.00 79.56 90 PHE A C 1
ATOM 726 O O . PHE A 1 90 ? -3.408 -6.200 12.638 1.00 79.56 90 PHE A O 1
ATOM 733 N N . GLU A 1 91 ? -4.745 -5.327 14.210 1.00 78.44 91 GLU A N 1
ATOM 734 C CA . GLU A 1 91 ? -4.586 -6.406 15.200 1.00 78.44 91 GLU A CA 1
ATOM 735 C C . GLU A 1 91 ? -5.210 -7.735 14.745 1.00 78.44 91 GLU A C 1
ATOM 737 O O . GLU A 1 91 ? -4.673 -8.803 15.028 1.00 78.44 91 GLU A O 1
ATOM 742 N N . THR A 1 92 ? -6.302 -7.687 13.979 1.00 76.75 92 THR A N 1
ATOM 743 C CA . THR A 1 92 ? -6.994 -8.871 13.432 1.00 76.75 92 THR A CA 1
ATOM 744 C C . THR A 1 92 ? -6.353 -9.423 12.154 1.00 76.75 92 THR A C 1
ATOM 746 O O . THR A 1 92 ? -6.934 -10.283 11.494 1.00 76.75 92 THR A O 1
ATOM 749 N N . ALA A 1 93 ? -5.166 -8.933 11.779 1.00 74.56 93 ALA A N 1
ATOM 750 C CA . ALA A 1 93 ? -4.489 -9.242 10.517 1.00 74.56 93 ALA A CA 1
ATOM 751 C C . ALA A 1 93 ? -5.300 -8.898 9.246 1.00 74.56 93 ALA A C 1
ATOM 753 O O . ALA A 1 93 ? -4.909 -9.298 8.148 1.00 74.56 93 ALA A O 1
ATOM 754 N N . GLY A 1 94 ? -6.389 -8.122 9.360 1.00 83.00 94 GLY A N 1
ATOM 755 C CA . GLY A 1 94 ? -7.187 -7.665 8.219 1.00 83.00 94 GLY A CA 1
ATOM 756 C C . GLY A 1 94 ? -6.335 -6.898 7.209 1.00 83.00 94 GLY A C 1
ATOM 757 O O . GLY A 1 94 ? -6.337 -7.222 6.021 1.00 83.00 94 GLY A O 1
ATOM 758 N N . PHE A 1 95 ? -5.505 -5.975 7.704 1.00 86.25 95 PHE A N 1
ATOM 759 C CA . PHE A 1 95 ? -4.569 -5.235 6.862 1.00 86.25 95 PHE A CA 1
ATOM 760 C C . PHE A 1 95 ? -3.547 -6.135 6.153 1.00 86.25 95 PHE A C 1
ATOM 762 O O . PHE A 1 95 ? -3.370 -6.009 4.945 1.00 86.25 95 PHE A O 1
ATOM 769 N N . GLU A 1 96 ? -2.895 -7.068 6.855 1.00 89.44 96 GLU A N 1
ATOM 770 C CA . GLU A 1 96 ? -1.894 -7.951 6.232 1.00 89.44 96 GLU A CA 1
ATOM 771 C C . GLU A 1 96 ? -2.515 -8.852 5.155 1.00 89.44 96 GLU A C 1
ATOM 773 O O . GLU A 1 96 ? -1.938 -9.023 4.081 1.00 89.44 96 GLU A O 1
ATOM 778 N N . ASN A 1 97 ? -3.719 -9.377 5.396 1.00 90.12 97 ASN A N 1
ATOM 779 C CA . ASN A 1 97 ? -4.452 -10.182 4.416 1.00 90.12 97 ASN A CA 1
ATOM 780 C C . ASN A 1 97 ? -4.807 -9.372 3.158 1.00 90.12 97 ASN A C 1
ATOM 782 O O . ASN A 1 97 ? -4.692 -9.865 2.027 1.00 90.12 97 ASN A O 1
ATOM 786 N N . ASP A 1 98 ? -5.197 -8.110 3.339 1.00 91.12 98 ASP A N 1
ATOM 787 C CA . ASP A 1 98 ? -5.466 -7.199 2.230 1.00 91.12 98 ASP A CA 1
ATOM 788 C C . ASP A 1 98 ? -4.178 -6.819 1.485 1.00 91.12 98 ASP A C 1
ATOM 790 O O . ASP A 1 98 ? -4.181 -6.772 0.254 1.00 91.12 98 ASP A O 1
ATOM 794 N N . ILE A 1 99 ? -3.044 -6.675 2.178 1.00 92.69 99 ILE A N 1
ATOM 795 C CA . ILE A 1 99 ? -1.730 -6.475 1.551 1.00 92.69 99 ILE A CA 1
ATOM 796 C C . ILE A 1 99 ? -1.295 -7.691 0.724 1.00 92.69 99 ILE A C 1
ATOM 798 O O . ILE A 1 99 ? -0.807 -7.516 -0.394 1.00 92.69 99 ILE A O 1
ATOM 802 N N . VAL A 1 100 ? -1.493 -8.920 1.210 1.00 91.75 100 VAL A N 1
ATOM 803 C CA . VAL A 1 100 ? -1.213 -10.141 0.428 1.00 91.75 100 VAL A CA 1
ATOM 804 C C . VAL A 1 100 ? -2.039 -10.154 -0.860 1.00 91.75 100 VAL A C 1
ATOM 806 O O . VAL A 1 100 ? -1.510 -10.411 -1.946 1.00 91.75 100 VAL A O 1
ATOM 809 N N . SER A 1 101 ? -3.323 -9.810 -0.754 1.00 91.94 101 SER A N 1
ATOM 810 C CA . SER A 1 101 ? -4.219 -9.711 -1.907 1.00 91.94 101 SER A CA 1
ATOM 811 C C . SER A 1 101 ? -3.751 -8.629 -2.884 1.00 91.94 101 SER A C 1
ATOM 813 O O . SER A 1 101 ? -3.646 -8.884 -4.085 1.00 91.94 101 SER A O 1
ATOM 815 N N . LEU A 1 102 ? -3.396 -7.444 -2.385 1.00 92.75 102 LEU A N 1
ATOM 816 C CA . LEU A 1 102 ? -2.870 -6.341 -3.188 1.00 92.75 102 LEU A CA 1
ATOM 817 C C . LEU A 1 102 ? -1.586 -6.736 -3.931 1.00 92.75 102 LEU A C 1
ATOM 819 O O . LEU A 1 102 ? -1.493 -6.508 -5.138 1.00 92.75 102 LEU A O 1
ATOM 823 N N . LYS A 1 103 ? -0.627 -7.385 -3.252 1.00 92.31 103 LYS A N 1
ATOM 824 C CA . LYS A 1 103 ? 0.617 -7.892 -3.864 1.00 92.31 103 LYS A CA 1
ATOM 825 C C . LYS A 1 103 ? 0.312 -8.815 -5.046 1.00 92.31 103 LYS A C 1
ATOM 827 O O . LYS A 1 103 ? 0.909 -8.668 -6.111 1.00 92.31 103 LYS A O 1
ATOM 832 N N . HIS A 1 104 ? -0.662 -9.714 -4.903 1.00 90.94 104 HIS A N 1
ATOM 833 C CA . HIS A 1 104 ? -1.097 -10.597 -5.990 1.00 90.94 104 HIS A CA 1
ATOM 834 C C . HIS A 1 104 ? -1.678 -9.833 -7.187 1.00 90.94 104 HIS A C 1
ATOM 836 O O . HIS A 1 104 ? -1.320 -10.123 -8.332 1.00 90.94 104 HIS A O 1
ATOM 842 N N . TYR A 1 105 ? -2.540 -8.839 -6.948 1.00 90.44 105 TYR A N 1
ATOM 843 C CA . TYR A 1 105 ? -3.108 -8.020 -8.026 1.00 90.44 105 TYR A CA 1
ATOM 844 C C . TYR A 1 105 ? -2.044 -7.186 -8.747 1.00 90.44 105 TYR A C 1
ATOM 846 O O . TYR A 1 105 ? -2.036 -7.156 -9.978 1.00 90.44 105 TYR A O 1
ATOM 854 N N . LEU A 1 106 ? -1.120 -6.563 -8.011 1.00 91.75 106 LEU A N 1
ATOM 855 C CA . LEU A 1 106 ? -0.020 -5.780 -8.586 1.00 91.75 106 LEU A CA 1
ATOM 856 C C . LEU A 1 106 ? 0.927 -6.654 -9.408 1.00 91.75 106 LEU A C 1
ATOM 858 O O . LEU A 1 106 ? 1.269 -6.299 -10.535 1.00 91.75 106 LEU A O 1
ATOM 862 N N . ARG A 1 107 ? 1.275 -7.841 -8.898 1.00 89.19 107 ARG A N 1
ATOM 863 C CA . ARG A 1 107 ? 2.102 -8.809 -9.625 1.00 89.19 107 ARG A CA 1
ATOM 864 C C . ARG A 1 107 ? 1.466 -9.224 -10.951 1.00 89.19 107 ARG A C 1
ATOM 866 O O . ARG A 1 107 ? 2.171 -9.331 -11.950 1.00 89.19 107 ARG A O 1
ATOM 873 N N . LYS A 1 108 ? 0.149 -9.450 -10.976 1.00 87.25 108 LYS A N 1
ATOM 874 C CA . LYS A 1 108 ? -0.582 -9.767 -12.215 1.00 87.25 108 LYS A CA 1
ATOM 875 C C . LYS A 1 108 ? -0.656 -8.582 -13.173 1.00 87.25 108 LYS A C 1
ATOM 877 O O . LYS A 1 108 ? -0.589 -8.776 -14.380 1.00 87.25 108 LYS A O 1
ATOM 882 N N . ALA A 1 109 ? -0.811 -7.371 -12.646 1.00 86.31 109 ALA A N 1
ATOM 883 C CA . ALA A 1 109 ? -0.976 -6.168 -13.452 1.00 86.31 109 ALA A CA 1
ATOM 884 C C . ALA A 1 109 ? 0.314 -5.684 -14.124 1.00 86.31 109 ALA A C 1
ATOM 886 O O . ALA A 1 109 ? 0.219 -4.949 -15.103 1.00 86.31 109 ALA A O 1
ATOM 887 N N . ARG A 1 110 ? 1.486 -6.142 -13.659 1.00 77.62 110 ARG A N 1
ATOM 888 C CA . ARG A 1 110 ? 2.812 -5.788 -14.194 1.00 77.62 110 ARG A CA 1
ATOM 889 C C . ARG A 1 110 ? 2.932 -5.902 -15.719 1.00 77.62 110 ARG A C 1
ATOM 891 O O . ARG A 1 110 ? 3.698 -5.157 -16.317 1.00 77.62 110 ARG A O 1
ATOM 898 N N . ASN A 1 111 ? 2.198 -6.828 -16.336 1.00 70.62 111 ASN A N 1
ATOM 899 C CA . ASN A 1 111 ? 2.322 -7.104 -17.767 1.00 70.62 111 ASN A CA 1
ATOM 900 C C . ASN A 1 111 ? 1.317 -6.342 -18.645 1.00 70.62 111 ASN A C 1
ATOM 902 O O . ASN A 1 111 ? 1.620 -6.108 -19.807 1.00 70.62 111 ASN A O 1
ATOM 906 N N . ASP A 1 112 ? 0.154 -5.945 -18.113 1.00 64.75 112 ASP A N 1
ATOM 907 C CA . ASP A 1 112 ? -1.008 -5.617 -18.959 1.00 64.75 112 ASP A CA 1
ATOM 908 C C . ASP A 1 112 ? -1.763 -4.335 -18.574 1.00 64.75 112 ASP A C 1
ATOM 910 O O . ASP A 1 112 ? -2.673 -3.924 -19.298 1.00 64.75 112 ASP A O 1
ATOM 914 N N . LYS A 1 113 ? -1.479 -3.705 -17.425 1.00 63.84 113 LYS A N 1
ATOM 915 C CA . LYS A 1 113 ? -2.281 -2.563 -16.950 1.00 63.84 113 LYS A CA 1
ATOM 916 C C . LYS A 1 113 ? -1.418 -1.488 -16.327 1.00 63.84 113 LYS A C 1
ATOM 918 O O . LYS A 1 113 ? -0.572 -1.794 -15.510 1.00 63.84 113 LYS A O 1
ATOM 923 N N . GLU A 1 114 ? -1.728 -0.224 -16.605 1.00 73.38 114 GLU A N 1
ATOM 924 C CA . GLU A 1 114 ? -1.124 0.916 -15.898 1.00 73.38 114 GLU A CA 1
ATOM 925 C C . GLU A 1 114 ? -1.673 1.077 -14.468 1.00 73.38 114 GLU A C 1
ATOM 927 O O . GLU A 1 114 ? -1.040 1.703 -13.617 1.00 73.38 114 GLU A O 1
ATOM 932 N N . ARG A 1 115 ? -2.870 0.534 -14.185 1.00 82.44 115 ARG A N 1
ATOM 933 C CA . ARG A 1 115 ? -3.601 0.754 -12.926 1.00 82.44 115 ARG A CA 1
ATOM 934 C C . ARG A 1 115 ? -4.241 -0.522 -12.383 1.00 82.44 115 ARG A C 1
ATOM 936 O O . ARG A 1 115 ? -4.823 -1.316 -13.125 1.00 82.44 115 ARG A O 1
ATOM 943 N N . VAL A 1 116 ? -4.193 -0.663 -11.064 1.00 88.38 116 VAL A N 1
ATOM 944 C CA . VAL A 1 116 ? -4.859 -1.699 -10.276 1.00 88.38 116 VAL A CA 1
ATOM 945 C C . VAL A 1 116 ? -5.942 -1.056 -9.426 1.00 88.38 116 VAL A C 1
ATOM 947 O O . VAL A 1 116 ? -5.674 -0.210 -8.577 1.00 88.38 116 VAL A O 1
ATOM 950 N N . TYR A 1 117 ? -7.174 -1.495 -9.663 1.00 88.88 117 TYR A N 1
ATOM 951 C CA . TYR A 1 117 ? -8.317 -1.180 -8.821 1.00 88.88 117 TYR A CA 1
ATOM 952 C C . TYR A 1 117 ? -8.350 -2.201 -7.692 1.00 88.88 117 TYR A C 1
ATOM 954 O O . TYR A 1 117 ? -8.562 -3.389 -7.945 1.00 88.88 117 TYR A O 1
ATOM 962 N N . PHE A 1 118 ? -8.120 -1.747 -6.468 1.00 91.00 118 PHE A N 1
ATOM 963 C CA . PHE A 1 118 ? -8.064 -2.612 -5.300 1.00 91.00 118 PHE A CA 1
ATOM 964 C C . PHE A 1 118 ? -9.150 -2.239 -4.298 1.00 91.00 118 PHE A C 1
ATOM 966 O O . PHE A 1 118 ? -9.349 -1.066 -3.993 1.00 91.00 118 PHE A O 1
ATOM 973 N N . ARG A 1 119 ? -9.837 -3.249 -3.769 1.00 87.50 119 ARG A N 1
ATOM 974 C CA . ARG A 1 119 ? -10.790 -3.108 -2.670 1.00 87.50 119 ARG A CA 1
ATOM 975 C C . ARG A 1 119 ? -10.314 -3.994 -1.515 1.00 87.50 119 ARG A C 1
ATOM 977 O O . ARG A 1 119 ? -10.213 -5.202 -1.739 1.00 87.50 119 ARG A O 1
ATOM 984 N N . PRO A 1 120 ? -10.043 -3.436 -0.321 1.00 88.12 120 PRO A N 1
ATOM 985 C CA . PRO A 1 120 ? -9.733 -4.222 0.866 1.00 88.12 120 PRO A CA 1
ATOM 986 C C . PRO A 1 120 ? -10.903 -5.168 1.159 1.00 88.12 120 PRO A C 1
ATOM 988 O O . PRO A 1 120 ? -12.061 -4.743 1.191 1.00 88.12 120 PRO A O 1
ATOM 991 N N . LEU A 1 121 ? -10.623 -6.463 1.290 1.00 84.44 121 LEU A N 1
ATOM 992 C CA . LEU A 1 121 ? -11.642 -7.492 1.511 1.00 84.44 121 LEU A CA 1
ATOM 993 C C . LEU A 1 121 ? -12.044 -7.560 2.980 1.00 84.44 121 LEU A C 1
ATOM 995 O O . LEU A 1 121 ? -13.177 -7.918 3.290 1.00 84.44 121 LEU A O 1
ATOM 999 N N . ASN A 1 122 ? -11.123 -7.193 3.868 1.00 83.06 122 ASN A N 1
ATOM 1000 C CA . ASN A 1 122 ? -11.327 -7.206 5.308 1.00 83.06 122 ASN A CA 1
ATOM 1001 C C . ASN A 1 122 ? -11.783 -5.838 5.828 1.00 83.06 122 ASN A C 1
ATOM 1003 O O . ASN A 1 122 ? -11.714 -5.574 7.029 1.00 83.06 122 ASN A O 1
ATOM 1007 N N . PHE A 1 123 ? -12.253 -4.961 4.932 1.00 80.06 123 PHE A N 1
ATOM 1008 C CA . PHE A 1 123 ? -12.822 -3.687 5.332 1.00 80.06 123 PHE A CA 1
ATOM 1009 C C . PHE A 1 123 ? -14.061 -3.896 6.207 1.00 80.06 123 PHE A C 1
ATOM 1011 O O . PHE A 1 123 ? -14.935 -4.692 5.846 1.00 80.06 123 PHE A O 1
ATOM 1018 N N . PRO A 1 124 ? -14.176 -3.182 7.341 1.00 75.19 124 PRO A N 1
ATOM 1019 C CA . PRO A 1 124 ? -15.389 -3.230 8.137 1.00 75.19 124 PRO A CA 1
ATOM 1020 C C . PRO A 1 124 ? -16.583 -2.739 7.295 1.00 75.19 124 PRO A C 1
ATOM 1022 O O . PRO A 1 124 ? -16.410 -1.868 6.439 1.00 75.19 124 PRO A O 1
ATOM 1025 N N . PRO A 1 125 ? -17.808 -3.253 7.530 1.00 74.00 125 PRO A N 1
ATOM 1026 C CA . PRO A 1 125 ? -18.990 -2.911 6.728 1.00 74.00 125 PRO A CA 1
ATOM 1027 C C . PRO A 1 125 ? -19.290 -1.408 6.645 1.00 74.00 125 PRO A C 1
ATOM 1029 O O . PRO A 1 125 ? -19.853 -0.944 5.657 1.00 74.00 125 PRO A O 1
ATOM 1032 N N . VAL A 1 126 ? -18.907 -0.659 7.681 1.00 76.38 126 VAL A N 1
ATOM 1033 C CA . VAL A 1 126 ? -18.947 0.803 7.724 1.00 76.38 126 VAL A CA 1
ATOM 1034 C C . VAL A 1 126 ? -17.543 1.277 8.108 1.00 76.38 126 VAL A C 1
ATOM 1036 O O . VAL A 1 126 ? -17.232 1.328 9.299 1.00 76.38 126 VAL A O 1
ATOM 1039 N N . PRO A 1 127 ? -16.657 1.546 7.132 1.00 76.25 127 PRO A N 1
ATOM 1040 C CA . PRO A 1 127 ? -15.309 2.002 7.432 1.00 76.25 127 PRO A CA 1
ATOM 1041 C C . PRO A 1 127 ? -15.358 3.408 8.007 1.00 76.25 127 PRO A C 1
ATOM 1043 O O . PRO A 1 127 ? -16.008 4.293 7.441 1.00 76.25 127 PRO A O 1
ATOM 1046 N N . SER A 1 128 ? -14.660 3.626 9.122 1.00 79.44 128 SER A N 1
ATOM 1047 C CA . SER A 1 128 ? -14.514 4.974 9.651 1.00 79.44 128 SER A CA 1
ATOM 1048 C C . SER A 1 128 ? -13.798 5.864 8.652 1.00 79.44 128 SER A C 1
ATOM 1050 O O . SER A 1 128 ? -13.053 5.416 7.773 1.00 79.44 128 SER A O 1
ATOM 1052 N N . ARG A 1 129 ? -14.002 7.164 8.830 1.00 81.62 129 ARG A N 1
ATOM 1053 C CA . ARG A 1 129 ? -13.274 8.177 8.082 1.00 81.62 129 ARG A CA 1
ATOM 1054 C C . ARG A 1 129 ? -11.759 8.013 8.250 1.00 81.62 129 ARG A C 1
ATOM 1056 O O . ARG A 1 129 ? -11.042 8.086 7.263 1.00 81.62 129 ARG A O 1
ATOM 1063 N N . THR A 1 130 ? -11.288 7.717 9.460 1.00 80.75 130 THR A N 1
ATOM 1064 C CA . THR A 1 130 ? -9.863 7.510 9.754 1.00 80.75 130 THR A CA 1
ATOM 1065 C C . THR A 1 130 ? -9.280 6.345 8.959 1.00 80.75 130 THR A C 1
ATOM 1067 O O . THR A 1 130 ? -8.193 6.461 8.395 1.00 80.75 130 THR A O 1
ATOM 1070 N N . LEU A 1 131 ? -10.002 5.223 8.883 1.00 83.56 131 LEU A N 1
ATOM 1071 C CA . LEU A 1 131 ? -9.548 4.052 8.142 1.00 83.56 131 LEU A CA 1
ATOM 1072 C C . LEU A 1 131 ? -9.511 4.307 6.625 1.00 83.56 131 LEU A C 1
ATOM 1074 O O . LEU A 1 131 ? -8.614 3.814 5.939 1.00 83.56 131 LEU A O 1
ATOM 1078 N N . GLN A 1 132 ? -10.458 5.093 6.109 1.00 85.31 132 GLN A N 1
ATOM 1079 C CA . GLN A 1 132 ? -10.458 5.521 4.708 1.00 85.31 132 GLN A CA 1
ATOM 1080 C C . GLN A 1 132 ? -9.272 6.447 4.412 1.00 85.31 132 GLN A C 1
ATOM 1082 O O . GLN A 1 132 ? -8.506 6.164 3.493 1.00 85.31 132 GLN A O 1
ATOM 1087 N N . GLU A 1 133 ? -9.064 7.473 5.246 1.00 86.00 133 GLU A N 1
ATOM 1088 C CA . GLU A 1 133 ? -7.930 8.401 5.137 1.00 86.00 133 GLU A CA 1
ATOM 1089 C C . GLU A 1 133 ? -6.586 7.659 5.214 1.00 86.00 133 GLU A C 1
ATOM 1091 O O . GLU A 1 133 ? -5.654 7.983 4.478 1.00 86.00 133 GLU A O 1
ATOM 1096 N N . PHE A 1 134 ? -6.493 6.613 6.044 1.00 87.94 134 PHE A N 1
ATOM 1097 C CA . PHE A 1 134 ? -5.293 5.785 6.131 1.00 87.94 134 PHE A CA 1
ATOM 1098 C C . PHE A 1 134 ? -4.979 5.096 4.796 1.00 87.94 134 PHE A C 1
ATOM 1100 O O . PHE A 1 134 ? -3.825 5.086 4.359 1.00 87.94 134 PHE A O 1
ATOM 1107 N N . TRP A 1 135 ? -5.985 4.506 4.146 1.00 90.19 135 TRP A N 1
ATOM 1108 C CA . TRP A 1 135 ? -5.792 3.858 2.851 1.00 90.19 135 TRP A CA 1
ATOM 1109 C C . TRP A 1 135 ? -5.508 4.869 1.736 1.00 90.19 135 TRP A C 1
ATOM 1111 O O . TRP A 1 135 ? -4.669 4.582 0.881 1.00 90.19 135 TRP A O 1
ATOM 1121 N N . ASP A 1 136 ? -6.125 6.051 1.769 1.00 90.31 136 ASP A N 1
ATOM 1122 C CA . ASP A 1 136 ? -5.801 7.143 0.845 1.00 90.31 136 ASP A CA 1
ATOM 1123 C C . ASP A 1 136 ? -4.327 7.555 0.978 1.00 90.31 136 ASP A C 1
ATOM 1125 O O . ASP A 1 136 ? -3.588 7.585 -0.011 1.00 90.31 136 ASP A O 1
ATOM 1129 N N . ASP A 1 137 ? -3.858 7.778 2.210 1.00 89.81 137 ASP A N 1
ATOM 1130 C CA . ASP A 1 137 ? -2.452 8.067 2.503 1.00 89.81 137 ASP A CA 1
ATOM 1131 C C . ASP A 1 137 ? -1.534 6.927 2.040 1.00 89.81 137 ASP A C 1
ATOM 1133 O O . ASP A 1 137 ? -0.476 7.167 1.455 1.00 89.81 137 ASP A O 1
ATOM 1137 N N . PHE A 1 138 ? -1.922 5.674 2.287 1.00 93.06 138 PHE A N 1
ATOM 1138 C CA . PHE A 1 138 ? -1.162 4.500 1.862 1.00 93.06 138 PHE A CA 1
ATOM 1139 C C . PHE A 1 138 ? -1.009 4.426 0.339 1.00 93.06 138 PHE A C 1
ATOM 1141 O O . PHE A 1 138 ? 0.096 4.187 -0.146 1.00 93.06 138 PHE A O 1
ATOM 1148 N N . VAL A 1 139 ? -2.071 4.691 -0.423 1.00 93.94 139 VAL A N 1
ATOM 1149 C CA . VAL A 1 139 ? -2.030 4.733 -1.894 1.00 93.94 139 VAL A CA 1
ATOM 1150 C C . VAL A 1 139 ? -1.100 5.838 -2.390 1.00 93.94 139 VAL A C 1
ATOM 1152 O O . VAL A 1 139 ? -0.266 5.600 -3.270 1.00 93.94 139 VAL A O 1
ATOM 1155 N N . ILE A 1 140 ? -1.219 7.040 -1.820 1.00 93.31 140 ILE A N 1
ATOM 1156 C CA . ILE A 1 140 ? -0.370 8.186 -2.168 1.00 93.31 140 ILE A CA 1
ATOM 1157 C C . ILE A 1 140 ? 1.102 7.842 -1.910 1.00 93.31 140 ILE A C 1
ATOM 1159 O O . ILE A 1 140 ? 1.945 8.019 -2.793 1.00 93.31 140 ILE A O 1
ATOM 1163 N N . ASN A 1 141 ? 1.407 7.300 -0.728 1.00 94.62 141 ASN A N 1
ATOM 1164 C CA . ASN A 1 141 ? 2.766 6.928 -0.347 1.00 94.62 141 ASN A CA 1
ATOM 1165 C C . ASN A 1 141 ? 3.311 5.783 -1.206 1.00 94.62 141 ASN A C 1
ATOM 1167 O O . ASN A 1 141 ? 4.470 5.837 -1.611 1.00 94.62 141 ASN A O 1
ATOM 1171 N N . TYR A 1 142 ? 2.492 4.785 -1.541 1.00 94.75 142 TYR A N 1
ATOM 1172 C CA . TYR A 1 142 ? 2.890 3.700 -2.436 1.00 94.75 142 TYR A CA 1
ATOM 1173 C C . TYR A 1 142 ? 3.312 4.233 -3.805 1.00 94.75 142 TYR A C 1
ATOM 1175 O O . TYR A 1 142 ? 4.414 3.928 -4.261 1.00 94.75 142 TYR A O 1
ATOM 1183 N N . ASN A 1 143 ? 2.471 5.053 -4.444 1.00 92.50 143 ASN A N 1
ATOM 1184 C CA . ASN A 1 143 ? 2.759 5.583 -5.776 1.00 92.50 143 ASN A CA 1
ATOM 1185 C C . ASN A 1 143 ? 4.016 6.465 -5.756 1.00 92.50 143 ASN A C 1
ATOM 1187 O O . ASN A 1 143 ? 4.865 6.339 -6.636 1.00 92.50 143 ASN A O 1
ATOM 1191 N N . LYS A 1 144 ? 4.175 7.287 -4.710 1.00 92.75 144 LYS A N 1
ATOM 1192 C CA . LYS A 1 144 ? 5.360 8.128 -4.519 1.00 92.75 144 LYS A CA 1
ATOM 1193 C C . LYS A 1 144 ? 6.639 7.304 -4.355 1.00 92.75 144 LYS A C 1
ATOM 1195 O O . LYS A 1 144 ? 7.617 7.556 -5.050 1.00 92.75 144 LYS A O 1
ATOM 1200 N N . VAL A 1 145 ? 6.644 6.305 -3.470 1.00 93.44 145 VAL A N 1
ATOM 1201 C CA . VAL A 1 145 ? 7.828 5.456 -3.257 1.00 93.44 145 VAL A CA 1
ATOM 1202 C C . VAL A 1 145 ? 8.133 4.626 -4.503 1.00 93.44 145 VAL A C 1
ATOM 1204 O O . VAL A 1 145 ? 9.295 4.433 -4.849 1.00 93.44 145 VAL A O 1
ATOM 1207 N N . LEU A 1 146 ? 7.104 4.153 -5.207 1.00 91.44 146 LEU A N 1
ATOM 1208 C CA . LEU A 1 146 ? 7.286 3.458 -6.475 1.00 91.44 146 LEU A CA 1
ATOM 1209 C C . LEU A 1 146 ? 7.972 4.356 -7.516 1.00 91.44 146 LEU A C 1
ATOM 1211 O O . LEU A 1 146 ? 8.887 3.889 -8.184 1.00 91.44 146 LEU A O 1
ATOM 1215 N N . ASP A 1 147 ? 7.597 5.634 -7.620 1.00 89.81 147 ASP A N 1
ATOM 1216 C CA . ASP A 1 147 ? 8.291 6.604 -8.482 1.00 89.81 147 ASP A CA 1
ATOM 1217 C C . ASP A 1 147 ? 9.755 6.806 -8.095 1.00 89.81 147 ASP A C 1
ATOM 1219 O O . ASP A 1 147 ? 10.636 6.764 -8.956 1.00 89.81 147 ASP A O 1
ATOM 1223 N N . GLU A 1 148 ? 10.021 6.978 -6.801 1.00 90.56 148 GLU A N 1
ATOM 1224 C CA . GLU A 1 148 ? 11.375 7.163 -6.274 1.00 90.56 148 GLU A CA 1
ATOM 1225 C C . GLU A 1 148 ? 12.292 5.965 -6.567 1.00 90.56 148 GLU A C 1
ATOM 1227 O O . GLU A 1 148 ? 13.498 6.143 -6.734 1.00 90.56 148 GLU A O 1
ATOM 1232 N N . LEU A 1 149 ? 11.737 4.753 -6.648 1.00 87.12 149 LEU A N 1
ATOM 1233 C CA . LEU A 1 149 ? 12.493 3.536 -6.952 1.00 87.12 149 LEU A CA 1
ATOM 1234 C C . LEU A 1 149 ? 12.608 3.268 -8.462 1.00 87.12 149 LEU A C 1
ATOM 1236 O O . LEU A 1 149 ? 13.672 2.860 -8.930 1.00 87.12 149 LEU A O 1
ATOM 1240 N N . GLU A 1 150 ? 11.546 3.494 -9.241 1.00 84.75 150 GLU A N 1
ATOM 1241 C CA . GLU A 1 150 ? 11.500 3.111 -10.660 1.00 84.75 150 GLU A CA 1
ATOM 1242 C C . GLU A 1 150 ? 12.133 4.137 -11.604 1.00 84.75 150 GLU A C 1
ATOM 1244 O O . GLU A 1 150 ? 12.825 3.743 -12.545 1.00 84.75 150 GLU A O 1
ATOM 1249 N N . ILE A 1 151 ? 11.939 5.441 -11.375 1.00 81.25 151 ILE A N 1
ATOM 1250 C CA . ILE A 1 151 ? 12.444 6.483 -12.287 1.00 81.25 151 ILE A CA 1
ATOM 1251 C C . ILE A 1 151 ? 13.981 6.446 -12.383 1.00 81.25 151 ILE A C 1
ATOM 1253 O O . ILE A 1 151 ? 14.500 6.407 -13.506 1.00 81.25 151 ILE A O 1
ATOM 1257 N N . PRO A 1 152 ? 14.741 6.387 -11.268 1.00 80.75 152 PRO A N 1
ATOM 1258 C CA . PRO A 1 152 ? 16.200 6.322 -11.342 1.00 80.75 152 PRO A CA 1
ATOM 1259 C C . PRO A 1 152 ? 16.702 5.017 -11.971 1.00 80.75 152 PRO A C 1
ATOM 1261 O O . PRO A 1 152 ? 17.640 5.040 -12.768 1.00 80.75 152 PRO A O 1
ATOM 1264 N N . ALA A 1 153 ? 16.065 3.883 -11.657 1.00 73.56 153 ALA A N 1
ATOM 1265 C CA . ALA A 1 153 ? 16.429 2.579 -12.213 1.00 73.56 153 ALA A CA 1
ATOM 1266 C C . ALA A 1 153 ? 16.204 2.524 -13.733 1.00 73.56 153 ALA A C 1
ATOM 1268 O O . ALA A 1 153 ? 17.054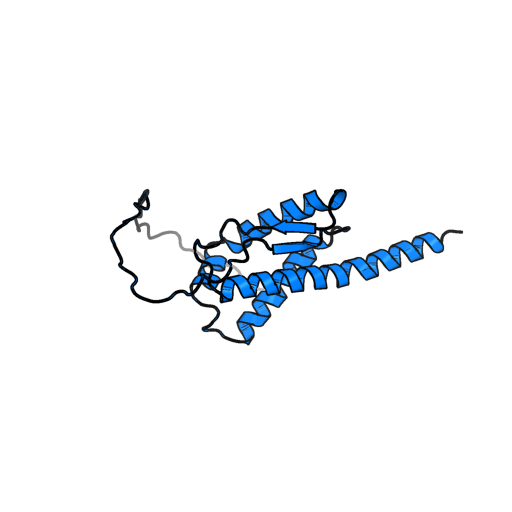 2.031 -14.479 1.00 73.56 153 ALA A O 1
ATOM 1269 N N . SER A 1 154 ? 15.090 3.091 -14.201 1.00 73.44 154 SER A N 1
ATOM 1270 C CA . SER A 1 154 ? 14.778 3.212 -15.625 1.00 73.44 154 SER A CA 1
ATOM 1271 C C . SER A 1 154 ? 15.792 4.102 -16.354 1.00 73.44 154 SER A C 1
ATOM 1273 O O . SER A 1 154 ? 16.333 3.706 -17.390 1.00 73.44 154 SER A O 1
ATOM 1275 N N . ALA A 1 155 ? 16.138 5.261 -15.780 1.00 74.38 155 ALA A N 1
ATOM 1276 C CA . ALA A 1 155 ? 17.128 6.177 -16.348 1.00 74.38 155 ALA A CA 1
ATOM 1277 C C . ALA A 1 155 ? 18.536 5.555 -16.430 1.00 74.38 155 ALA A C 1
ATOM 1279 O O . ALA A 1 155 ? 19.203 5.673 -17.460 1.00 74.38 155 ALA A O 1
ATOM 1280 N N . ALA A 1 156 ? 18.972 4.837 -15.390 1.00 70.94 156 ALA A N 1
ATOM 1281 C CA . ALA A 1 156 ? 20.246 4.115 -15.390 1.00 70.94 156 ALA A CA 1
ATOM 1282 C C . ALA A 1 156 ? 20.274 2.997 -16.447 1.00 70.94 156 ALA A C 1
ATOM 1284 O O . ALA A 1 156 ? 21.261 2.843 -17.170 1.00 70.94 156 ALA A O 1
ATOM 1285 N N . GLY A 1 157 ? 19.172 2.253 -16.590 1.00 72.44 157 GLY A N 1
ATOM 1286 C CA . GLY A 1 157 ? 19.021 1.232 -17.627 1.00 72.44 157 GLY A CA 1
ATOM 1287 C C . GLY A 1 157 ? 19.062 1.808 -19.047 1.00 72.44 157 GLY A C 1
ATOM 1288 O O . GLY A 1 157 ? 19.701 1.228 -19.926 1.00 72.44 157 GLY A O 1
ATOM 1289 N N . ALA A 1 158 ? 18.427 2.960 -19.277 1.00 72.44 158 ALA A N 1
ATOM 1290 C CA . ALA A 1 158 ? 18.473 3.660 -20.560 1.00 72.44 158 ALA A CA 1
ATOM 1291 C C . ALA A 1 158 ? 19.887 4.176 -20.878 1.00 72.44 158 ALA A C 1
ATOM 1293 O O . ALA A 1 158 ? 20.385 3.972 -21.985 1.00 72.44 158 ALA A O 1
ATOM 1294 N N . ALA A 1 159 ? 20.571 4.768 -19.895 1.00 68.75 159 ALA A N 1
ATOM 1295 C CA . ALA A 1 159 ? 21.948 5.231 -20.042 1.00 68.75 159 ALA A CA 1
ATOM 1296 C C . ALA A 1 159 ? 22.911 4.080 -20.384 1.00 68.75 159 ALA A C 1
ATOM 1298 O O . ALA A 1 159 ? 23.698 4.200 -21.317 1.00 68.75 159 ALA A O 1
ATOM 1299 N N . ALA A 1 160 ? 22.800 2.928 -19.713 1.00 70.50 160 ALA A N 1
ATOM 1300 C CA . ALA A 1 160 ? 23.641 1.759 -19.986 1.00 70.50 160 ALA A CA 1
ATOM 1301 C C . ALA A 1 160 ? 23.465 1.186 -21.408 1.00 70.50 160 ALA A C 1
ATOM 1303 O O . ALA A 1 160 ? 24.405 0.621 -21.967 1.00 70.50 160 ALA A O 1
ATOM 1304 N N . ARG A 1 161 ? 22.279 1.336 -22.016 1.00 68.50 161 ARG A N 1
ATOM 1305 C CA . ARG A 1 161 ? 22.019 0.919 -23.407 1.00 68.50 161 ARG A CA 1
ATOM 1306 C C . ARG A 1 161 ? 22.649 1.860 -24.434 1.00 68.50 161 ARG A C 1
ATOM 1308 O O . ARG A 1 161 ? 23.075 1.386 -25.478 1.00 68.50 161 ARG A O 1
ATOM 1315 N N . ASN A 1 162 ? 22.759 3.150 -24.117 1.00 63.81 162 ASN A N 1
ATOM 1316 C CA . ASN A 1 162 ? 23.344 4.167 -25.000 1.00 63.81 162 ASN A CA 1
ATOM 1317 C C . ASN A 1 162 ? 24.884 4.230 -24.945 1.00 63.81 162 ASN A C 1
ATOM 1319 O O . ASN A 1 162 ? 25.487 4.971 -25.713 1.00 63.81 162 ASN A O 1
ATOM 1323 N N . VAL A 1 163 ? 25.521 3.480 -24.037 1.00 62.41 163 VAL A N 1
ATOM 1324 C CA . VAL A 1 163 ? 26.987 3.444 -23.849 1.00 62.41 163 VAL A CA 1
ATOM 1325 C C . VAL A 1 163 ? 27.626 2.189 -24.474 1.00 62.41 163 VAL A C 1
ATOM 1327 O O . VAL A 1 163 ? 28.846 2.044 -24.459 1.00 62.41 163 VAL A O 1
ATOM 1330 N N . ARG A 1 164 ? 26.842 1.271 -25.061 1.00 48.84 164 ARG A N 1
ATOM 1331 C CA . ARG A 1 164 ? 27.407 0.158 -25.845 1.00 48.84 164 ARG A CA 1
ATOM 1332 C C . ARG A 1 164 ? 27.843 0.670 -27.234 1.00 48.84 164 ARG A C 1
ATOM 1334 O O . ARG A 1 164 ? 26.978 1.205 -27.923 1.00 48.84 164 ARG A O 1
ATOM 1341 N N . PRO A 1 165 ? 29.133 0.543 -27.611 1.00 55.19 165 PRO A N 1
ATOM 1342 C CA . PRO A 1 165 ? 29.639 0.941 -28.927 1.00 55.19 165 PRO A CA 1
ATOM 1343 C C . PRO A 1 165 ? 29.105 0.058 -30.060 1.00 55.19 165 PRO A C 1
ATOM 1345 O O . PRO A 1 165 ? 28.739 -1.110 -29.784 1.00 55.19 165 PRO A O 1
#

pLDDT: mean 70.3, std 19.88, range [33.22, 94.75]

Radius of gyration: 23.98 Å; chains: 1; bounding box: 76×42×64 Å